Protein AF-A0A330GAQ0-F1 (afdb_monomer_lite)

Sequence (131 aa):
MNFAHDMGEKPKGFSIERIDNNKGYSPDNCRWANATEQGRNKRNNHKVVVSGESVTMSAAWQTNGMKESTFYNRLNAGMNAEDALAKPVRNRIPYVILNGEKMQLKEAALRTGISKYILRKKVRPDLSITI

Organism: Enterobacter cloacae (NCBI:txid550)

pLDDT: mean 88.45, std 11.0, range [45.97, 96.94]

Foldseek 3Di:
DDQDVLQPDADPQWDKDFCDPVDDDDSVGIHTDHPVRNVFNDPPADWAAEPNDTGGLVCLQVVLVHDPVQLVVCVVVVDGSHCSSPDDDDPDQDWAQEPNDIDGLVVVCVVPVDDSVCCVVQRHPPHHPDD

Structure (mmCIF, N/CA/C/O backbone):
data_AF-A0A330GAQ0-F1
#
_entry.id   AF-A0A330GAQ0-F1
#
loop_
_atom_site.group_PDB
_atom_site.id
_atom_site.type_symbol
_atom_site.label_atom_id
_atom_site.label_alt_id
_atom_site.label_comp_id
_atom_site.label_asym_id
_atom_site.label_entity_id
_atom_site.label_seq_id
_atom_site.pdbx_PDB_ins_code
_atom_site.Cartn_x
_atom_site.Cartn_y
_atom_site.Cartn_z
_atom_site.occupancy
_atom_site.B_iso_or_equiv
_atom_site.auth_seq_id
_atom_site.auth_comp_id
_atom_site.auth_asym_id
_atom_site.auth_atom_id
_atom_site.pdbx_PDB_model_num
ATOM 1 N N . MET A 1 1 ? 19.349 -4.010 -38.457 1.00 62.28 1 MET A N 1
ATOM 2 C CA . MET A 1 1 ? 18.682 -4.229 -37.157 1.00 62.28 1 MET A CA 1
ATOM 3 C C . MET A 1 1 ? 17.210 -3.943 -37.324 1.00 62.28 1 MET A C 1
ATOM 5 O O . MET A 1 1 ? 16.877 -2.923 -37.921 1.00 62.28 1 MET A O 1
ATOM 9 N N . ASN A 1 2 ? 16.353 -4.834 -36.839 1.00 84.12 2 ASN A N 1
ATOM 10 C CA . ASN A 1 2 ? 14.918 -4.601 -36.800 1.00 84.12 2 ASN A CA 1
ATOM 11 C C . ASN A 1 2 ? 14.488 -4.676 -35.337 1.00 84.12 2 ASN A C 1
ATOM 13 O O . ASN A 1 2 ? 14.273 -5.754 -34.800 1.00 84.12 2 ASN A O 1
ATOM 17 N N . PHE A 1 3 ? 14.350 -3.507 -34.717 1.00 85.19 3 PHE A N 1
ATOM 18 C CA . PHE A 1 3 ? 13.986 -3.367 -33.311 1.00 85.19 3 PHE A CA 1
ATOM 19 C C . PHE A 1 3 ? 12.731 -4.170 -32.929 1.00 85.19 3 PHE A C 1
ATOM 21 O O . PHE A 1 3 ? 12.674 -4.738 -31.846 1.00 85.19 3 PHE A O 1
ATOM 28 N N . ALA A 1 4 ? 11.737 -4.265 -33.819 1.00 81.56 4 ALA A N 1
ATOM 29 C CA . ALA A 1 4 ? 10.524 -5.039 -33.557 1.00 81.56 4 ALA A CA 1
ATOM 30 C C . ALA A 1 4 ? 10.778 -6.555 -33.554 1.00 81.56 4 ALA A C 1
ATOM 32 O O . ALA A 1 4 ? 10.166 -7.270 -32.769 1.00 81.56 4 ALA A O 1
ATOM 33 N N . HIS A 1 5 ? 11.689 -7.035 -34.404 1.00 87.06 5 HIS A N 1
ATOM 34 C CA . HIS A 1 5 ? 12.118 -8.433 -34.409 1.00 87.06 5 HIS A CA 1
ATOM 35 C C . HIS A 1 5 ? 12.918 -8.766 -33.141 1.00 87.06 5 HIS A C 1
ATOM 37 O O . HIS A 1 5 ? 12.661 -9.778 -32.497 1.00 87.06 5 HIS A O 1
ATOM 43 N N . ASP A 1 6 ? 13.832 -7.876 -32.746 1.00 90.44 6 ASP A N 1
ATOM 44 C CA . ASP A 1 6 ? 14.710 -8.069 -31.585 1.00 90.44 6 ASP A CA 1
ATOM 45 C C . ASP A 1 6 ? 13.940 -8.034 -30.247 1.00 90.44 6 ASP A C 1
ATOM 47 O O . ASP A 1 6 ? 14.339 -8.675 -29.279 1.00 90.44 6 ASP A O 1
ATOM 51 N N . MET A 1 7 ? 12.803 -7.330 -30.195 1.00 92.81 7 MET A N 1
ATOM 52 C CA . MET A 1 7 ? 11.910 -7.266 -29.027 1.00 92.81 7 MET A CA 1
ATOM 53 C C . MET A 1 7 ? 10.972 -8.478 -28.877 1.00 92.81 7 MET A C 1
ATOM 55 O O . MET A 1 7 ? 10.300 -8.604 -27.848 1.00 92.81 7 MET A O 1
ATOM 59 N N . GLY A 1 8 ? 10.884 -9.348 -29.887 1.00 91.62 8 GLY A N 1
ATOM 60 C CA . GLY A 1 8 ? 9.968 -10.490 -29.902 1.00 91.62 8 GLY A CA 1
ATOM 61 C C . GLY A 1 8 ? 8.479 -10.116 -29.947 1.00 91.62 8 GLY A C 1
ATOM 62 O O . GLY A 1 8 ? 8.091 -8.952 -30.090 1.00 91.62 8 GLY A O 1
ATOM 63 N N . GLU A 1 9 ? 7.615 -11.130 -29.834 1.00 93.50 9 GLU A N 1
ATOM 64 C CA . GLU A 1 9 ? 6.163 -10.945 -29.909 1.00 93.50 9 GLU A CA 1
ATOM 65 C C . GLU A 1 9 ? 5.627 -10.166 -28.701 1.00 93.50 9 GLU A C 1
ATOM 67 O O . GLU A 1 9 ? 5.920 -10.471 -27.545 1.00 93.50 9 GLU A O 1
ATOM 72 N N . LYS A 1 10 ? 4.791 -9.162 -28.977 1.00 94.19 10 LYS A N 1
ATOM 73 C CA . LYS A 1 10 ? 4.147 -8.337 -27.959 1.00 94.19 10 LYS A CA 1
ATOM 74 C C . LYS A 1 10 ? 3.019 -9.102 -27.257 1.00 94.19 10 LYS A C 1
ATOM 76 O O . LYS A 1 10 ? 1.992 -9.360 -27.891 1.00 94.19 10 LYS A O 1
ATOM 81 N N . PRO A 1 11 ? 3.084 -9.312 -25.930 1.00 95.00 11 PRO A N 1
ATOM 82 C CA . PRO A 1 11 ? 1.969 -9.897 -25.197 1.00 95.00 11 PRO A CA 1
ATOM 83 C C . PRO A 1 11 ? 0.707 -9.013 -25.226 1.00 95.00 11 PRO A C 1
ATOM 85 O O . PRO A 1 11 ? 0.754 -7.774 -25.316 1.00 95.00 11 PRO A O 1
ATOM 88 N N . LYS A 1 12 ? -0.470 -9.639 -25.111 1.00 95.94 12 LYS A N 1
ATOM 89 C CA . LYS A 1 12 ? -1.752 -8.919 -25.054 1.00 95.94 12 LYS A CA 1
ATOM 90 C C . LYS A 1 12 ? -1.811 -8.023 -23.813 1.00 95.94 12 LYS A C 1
ATOM 92 O O . LYS A 1 12 ? -1.579 -8.480 -22.702 1.00 95.94 12 LYS A O 1
ATOM 97 N N . GLY A 1 13 ? -2.165 -6.749 -24.001 1.00 94.44 13 GLY A N 1
ATOM 98 C CA . GLY A 1 13 ? -2.264 -5.765 -22.911 1.00 94.44 13 GLY A CA 1
ATOM 99 C C . GLY A 1 13 ? -0.930 -5.154 -22.463 1.00 94.44 13 GLY A C 1
ATOM 100 O O . GLY A 1 13 ? -0.916 -4.372 -21.517 1.00 94.44 13 GLY A O 1
ATOM 101 N N . PHE A 1 14 ? 0.174 -5.478 -23.141 1.00 96.50 14 PHE A N 1
ATOM 102 C CA . PHE A 1 14 ? 1.490 -4.908 -22.871 1.00 96.50 14 PHE A CA 1
ATOM 103 C C . PHE A 1 14 ? 1.825 -3.831 -23.908 1.00 96.50 14 PHE A C 1
ATOM 105 O O . PHE A 1 14 ? 1.369 -3.878 -25.062 1.00 96.50 14 PHE A O 1
ATOM 112 N N . SER A 1 15 ? 2.645 -2.871 -23.491 1.00 94.81 15 SER A N 1
ATOM 113 C CA . SER A 1 15 ? 3.322 -1.930 -24.381 1.00 94.81 15 SER A CA 1
ATOM 114 C C . SER A 1 15 ? 4.791 -1.813 -24.003 1.00 94.81 15 SER A C 1
ATOM 116 O O . SER A 1 15 ? 5.245 -2.400 -23.018 1.00 94.81 15 SER A O 1
ATOM 118 N N . ILE A 1 16 ? 5.551 -1.140 -24.858 1.00 94.56 16 ILE A N 1
ATOM 119 C CA . ILE A 1 16 ? 6.991 -1.033 -24.689 1.00 94.56 16 ILE A CA 1
ATOM 120 C C . ILE A 1 16 ? 7.327 -0.056 -23.562 1.00 94.56 16 ILE A C 1
ATOM 122 O O . ILE A 1 16 ? 6.716 1.005 -23.453 1.00 94.56 16 ILE A O 1
ATOM 126 N N . GLU A 1 17 ? 8.289 -0.425 -22.726 1.00 94.19 17 GLU A N 1
ATOM 127 C CA . GLU A 1 17 ? 8.736 0.342 -21.565 1.00 94.19 17 GLU A CA 1
ATOM 128 C C . GLU A 1 17 ? 10.258 0.283 -21.471 1.00 94.19 17 GLU A C 1
ATOM 130 O O . GLU A 1 17 ? 10.864 -0.736 -21.812 1.00 94.19 17 GLU A O 1
ATOM 135 N N . ARG A 1 18 ? 10.879 1.361 -20.986 1.00 92.94 18 ARG A N 1
ATOM 136 C CA . ARG A 1 18 ? 12.326 1.385 -20.765 1.00 92.94 18 ARG A CA 1
ATOM 137 C C . ARG A 1 18 ? 12.663 0.703 -19.448 1.00 92.94 18 ARG A C 1
ATOM 139 O O . ARG A 1 18 ? 12.023 0.955 -18.433 1.00 92.94 18 ARG A O 1
ATOM 146 N N . ILE A 1 19 ? 13.707 -0.112 -19.440 1.00 89.88 19 ILE A N 1
ATOM 147 C CA . ILE A 1 19 ? 14.249 -0.692 -18.210 1.00 89.88 19 ILE A CA 1
ATOM 148 C C . ILE A 1 19 ? 14.905 0.424 -17.391 1.00 89.88 19 ILE A C 1
ATOM 150 O O . ILE A 1 19 ? 14.527 0.653 -16.245 1.00 89.88 19 ILE A O 1
ATOM 154 N N . ASP A 1 20 ? 15.821 1.176 -18.007 1.00 85.94 20 ASP A N 1
ATOM 155 C CA . ASP A 1 20 ? 16.393 2.395 -17.446 1.00 85.94 20 ASP A CA 1
ATOM 156 C C . ASP A 1 20 ? 15.837 3.619 -18.176 1.00 85.94 20 ASP A C 1
ATOM 158 O O . ASP A 1 20 ? 16.090 3.860 -19.363 1.00 85.94 20 ASP A O 1
ATOM 162 N N . ASN A 1 21 ? 15.091 4.432 -17.434 1.00 82.69 21 ASN A N 1
ATOM 163 C CA . ASN A 1 21 ? 14.497 5.654 -17.949 1.00 82.69 21 ASN A CA 1
ATOM 164 C C . ASN A 1 21 ? 15.515 6.726 -18.356 1.00 82.69 21 ASN A C 1
ATOM 166 O O . ASN A 1 21 ? 15.114 7.688 -19.015 1.00 82.69 21 ASN A O 1
ATOM 170 N N . ASN A 1 22 ? 16.786 6.620 -17.951 1.00 85.12 22 ASN A N 1
ATOM 171 C CA . ASN A 1 22 ? 17.865 7.536 -18.343 1.00 85.12 22 ASN A CA 1
ATOM 172 C C . ASN A 1 22 ? 18.511 7.180 -19.688 1.00 85.12 22 ASN A C 1
ATOM 174 O O . ASN A 1 22 ? 19.314 7.960 -20.192 1.00 85.12 22 ASN A O 1
ATOM 178 N N . LYS A 1 23 ? 18.168 6.031 -20.275 1.00 89.25 23 LYS A N 1
ATOM 179 C CA . LYS A 1 23 ? 18.724 5.548 -21.544 1.00 89.25 23 LYS A CA 1
ATOM 180 C C . LYS A 1 23 ? 17.692 5.640 -22.680 1.00 89.25 23 LYS A C 1
ATOM 182 O O . LYS A 1 23 ? 16.498 5.835 -22.450 1.00 89.25 23 LYS A O 1
ATOM 187 N N . GLY A 1 24 ? 18.165 5.521 -23.924 1.00 92.50 24 GLY A N 1
ATOM 188 C CA . GLY A 1 24 ? 17.327 5.507 -25.133 1.00 92.50 24 GLY A CA 1
ATOM 189 C C . GLY A 1 24 ? 16.560 4.193 -25.339 1.00 92.50 24 GLY A C 1
ATOM 190 O O . GLY A 1 24 ? 16.638 3.280 -24.519 1.00 92.50 24 GLY A O 1
ATOM 191 N N . TYR A 1 25 ? 15.818 4.086 -26.445 1.00 93.62 25 TYR A N 1
ATOM 192 C CA . TYR A 1 25 ? 15.177 2.827 -26.843 1.00 93.62 25 TYR A CA 1
ATOM 193 C C . TYR A 1 25 ? 16.197 1.908 -27.532 1.00 93.62 25 TYR A C 1
ATOM 195 O O . TYR A 1 25 ? 16.767 2.273 -28.557 1.00 93.62 25 TYR A O 1
ATOM 203 N N . SER A 1 26 ? 16.410 0.719 -26.974 1.00 93.94 26 SER A N 1
ATOM 204 C CA . SER A 1 26 ? 17.205 -0.372 -27.554 1.00 93.94 26 SER A CA 1
ATOM 205 C C . SER A 1 26 ? 16.664 -1.717 -27.053 1.00 93.94 26 SER A C 1
ATOM 207 O O . SER A 1 26 ? 16.040 -1.721 -25.989 1.00 93.94 26 SER A O 1
ATOM 209 N N . PRO A 1 27 ? 16.887 -2.841 -27.762 1.00 93.31 27 PRO A N 1
ATOM 210 C CA . PRO A 1 27 ? 16.445 -4.160 -27.297 1.00 93.31 27 PRO A CA 1
ATOM 211 C C . PRO A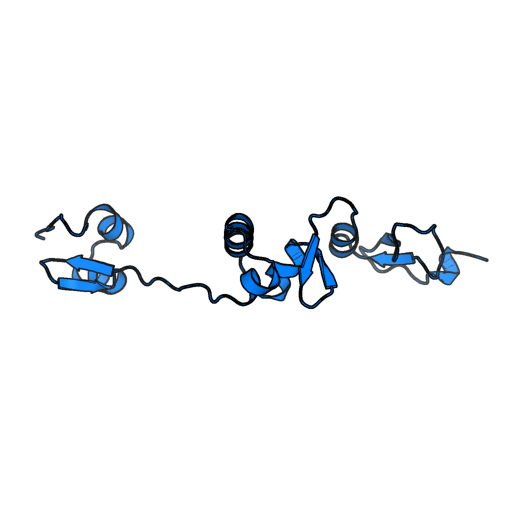 1 27 ? 16.937 -4.485 -25.876 1.00 93.31 27 PRO A C 1
ATOM 213 O O . PRO A 1 27 ? 16.170 -4.975 -25.058 1.00 93.31 27 PRO A O 1
ATOM 216 N N . ASP A 1 28 ? 18.162 -4.075 -25.533 1.00 93.88 28 ASP A N 1
ATOM 217 C CA . ASP A 1 28 ? 18.747 -4.292 -24.199 1.00 93.88 28 ASP A CA 1
ATOM 218 C C . ASP A 1 28 ? 18.194 -3.361 -23.104 1.00 93.88 28 ASP A C 1
ATOM 220 O O . ASP A 1 28 ? 18.371 -3.621 -21.915 1.00 93.88 28 ASP A O 1
ATOM 224 N N . ASN A 1 29 ? 17.562 -2.243 -23.479 1.00 94.88 29 ASN A N 1
ATOM 225 C CA . ASN A 1 29 ? 16.989 -1.272 -22.540 1.00 94.88 29 ASN A CA 1
ATOM 226 C C . ASN A 1 29 ? 15.458 -1.207 -22.610 1.00 94.88 29 ASN A C 1
ATOM 228 O O . ASN A 1 29 ? 14.848 -0.337 -21.991 1.00 94.88 29 ASN A O 1
ATOM 232 N N . CYS A 1 30 ? 14.811 -2.083 -23.370 1.00 95.12 30 CYS A N 1
ATOM 233 C CA . CYS A 1 30 ? 13.364 -2.102 -23.524 1.00 95.12 30 CYS A CA 1
ATOM 234 C C . CYS A 1 30 ? 12.809 -3.452 -23.101 1.00 95.12 30 CYS A C 1
ATOM 236 O O . CYS A 1 30 ? 13.430 -4.492 -23.272 1.00 95.12 30 CYS A O 1
ATOM 238 N N . ARG A 1 31 ? 11.597 -3.433 -22.557 1.00 94.75 31 ARG A N 1
ATOM 239 C CA . ARG A 1 31 ? 10.835 -4.642 -22.261 1.00 94.75 31 ARG A CA 1
ATOM 240 C C . ARG A 1 31 ? 9.366 -4.418 -22.558 1.00 94.75 31 ARG A C 1
ATOM 242 O O . ARG A 1 31 ? 8.878 -3.287 -22.525 1.00 94.75 31 ARG A O 1
ATOM 249 N N . TRP A 1 32 ? 8.643 -5.504 -22.791 1.00 95.62 32 TRP A N 1
ATOM 250 C CA . TRP A 1 32 ? 7.192 -5.467 -22.703 1.00 95.62 32 TRP A CA 1
ATOM 251 C C . TRP A 1 32 ? 6.797 -5.323 -21.235 1.00 95.62 32 TRP A C 1
ATOM 253 O O . TRP A 1 32 ? 7.237 -6.101 -20.389 1.00 95.62 32 TRP A O 1
ATOM 263 N N . ALA A 1 33 ? 5.963 -4.333 -20.932 1.00 94.81 33 ALA A N 1
ATOM 264 C CA . ALA A 1 33 ? 5.441 -4.105 -19.592 1.00 94.81 33 ALA A CA 1
ATOM 265 C C . ALA A 1 33 ? 3.932 -3.854 -19.635 1.00 94.81 33 ALA A C 1
ATOM 267 O O . ALA A 1 33 ? 3.410 -3.229 -20.565 1.00 94.81 33 ALA A O 1
ATOM 268 N N . ASN A 1 34 ? 3.218 -4.310 -18.613 1.00 95.19 34 ASN A N 1
ATOM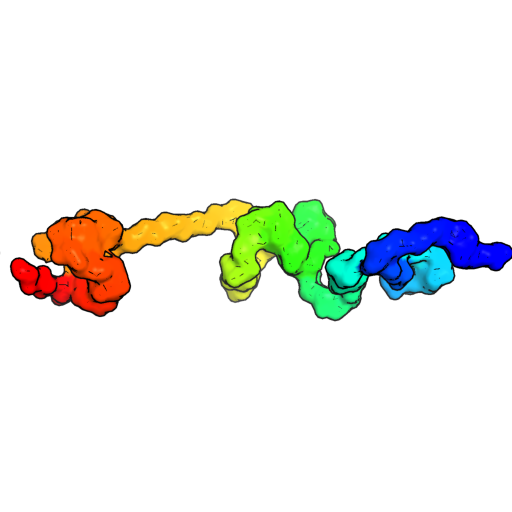 269 C CA . ASN A 1 34 ? 1.810 -3.975 -18.427 1.00 95.19 34 ASN A CA 1
ATOM 270 C C . ASN A 1 34 ? 1.642 -2.573 -17.807 1.00 95.19 34 ASN A C 1
ATOM 272 O O . ASN A 1 34 ? 2.598 -1.954 -17.334 1.00 95.19 34 ASN A O 1
ATOM 276 N N . ALA A 1 35 ? 0.406 -2.070 -17.775 1.00 91.69 35 ALA A N 1
ATOM 277 C CA . ALA A 1 35 ? 0.106 -0.726 -17.273 1.00 91.69 35 ALA A CA 1
ATOM 278 C C . ALA A 1 35 ? 0.577 -0.484 -15.822 1.00 91.69 35 ALA A C 1
ATOM 280 O O . ALA A 1 35 ? 0.997 0.624 -15.484 1.00 91.69 35 ALA A O 1
ATOM 281 N N . THR A 1 36 ? 0.541 -1.505 -14.960 1.00 89.12 36 THR A N 1
ATOM 282 C CA . THR A 1 36 ? 1.008 -1.406 -13.570 1.00 89.12 36 THR A CA 1
ATOM 283 C C . THR A 1 36 ? 2.525 -1.279 -13.498 1.00 89.12 36 THR A C 1
ATOM 285 O O . THR A 1 36 ? 3.040 -0.451 -12.750 1.00 89.12 36 THR A O 1
ATOM 288 N N . GLU A 1 37 ? 3.251 -2.073 -14.278 1.00 89.94 37 GLU A N 1
ATOM 289 C CA . GLU A 1 37 ? 4.712 -2.036 -14.337 1.00 89.94 37 GLU A CA 1
ATOM 290 C C . GLU A 1 37 ? 5.232 -0.712 -14.900 1.00 89.94 37 GLU A C 1
ATOM 292 O O . GLU A 1 37 ? 6.118 -0.101 -14.302 1.00 89.94 37 GLU A O 1
ATOM 297 N N . GLN A 1 38 ? 4.630 -0.227 -15.988 1.00 90.12 38 GLN A N 1
ATOM 298 C CA . GLN A 1 38 ? 4.927 1.096 -16.546 1.00 90.12 38 GLN A CA 1
ATOM 299 C C . GLN A 1 38 ? 4.618 2.195 -15.533 1.00 90.12 38 GLN A C 1
ATOM 301 O O . GLN A 1 38 ? 5.423 3.092 -15.287 1.00 90.12 38 GLN A O 1
ATOM 306 N N . GLY A 1 39 ? 3.462 2.081 -14.871 1.00 89.56 39 GLY A N 1
ATOM 307 C CA . GLY A 1 39 ? 3.065 2.949 -13.774 1.00 89.56 39 GLY A CA 1
ATOM 308 C C . GLY A 1 39 ? 4.128 3.023 -12.685 1.00 89.56 39 GLY A C 1
ATOM 309 O O . GLY A 1 39 ? 4.464 4.124 -12.265 1.00 89.56 39 GLY A O 1
ATOM 310 N N . ARG A 1 40 ? 4.709 1.886 -12.281 1.00 87.31 40 ARG A N 1
ATOM 311 C CA . ARG A 1 40 ? 5.783 1.815 -11.276 1.00 87.31 40 ARG A CA 1
ATOM 312 C C . ARG A 1 40 ? 7.107 2.409 -11.763 1.00 87.31 40 ARG A C 1
ATOM 314 O O . ARG A 1 40 ? 7.841 2.971 -10.949 1.00 87.31 40 ARG A O 1
ATOM 321 N N . ASN A 1 41 ? 7.393 2.350 -13.062 1.00 84.69 41 ASN A N 1
ATOM 322 C CA . ASN A 1 41 ? 8.630 2.891 -13.624 1.00 84.69 41 ASN A CA 1
ATOM 323 C C . ASN A 1 41 ? 8.643 4.426 -13.740 1.00 84.69 41 ASN A C 1
ATOM 325 O O . ASN A 1 41 ? 9.704 5.025 -13.914 1.00 84.69 41 ASN A O 1
ATOM 329 N N . LYS A 1 42 ? 7.491 5.099 -13.619 1.00 85.56 42 LYS A N 1
ATOM 330 C CA . LYS A 1 42 ? 7.413 6.561 -13.756 1.00 85.56 42 LYS A CA 1
ATOM 331 C C . LYS A 1 42 ? 8.337 7.288 -12.771 1.00 85.56 42 LYS A C 1
ATOM 333 O O . LYS A 1 42 ? 8.325 7.038 -11.566 1.00 85.56 42 LYS A O 1
ATOM 338 N N . ARG A 1 43 ? 9.095 8.260 -13.294 1.00 82.69 43 ARG A N 1
ATOM 339 C CA . ARG A 1 43 ? 10.039 9.091 -12.520 1.00 82.69 43 ARG A CA 1
ATOM 340 C C . ARG A 1 43 ? 9.367 9.929 -11.430 1.00 82.69 43 ARG A C 1
ATOM 342 O O . ARG A 1 43 ? 10.019 10.267 -10.454 1.00 82.69 43 ARG A O 1
ATOM 349 N N . ASN A 1 44 ? 8.091 10.268 -11.599 1.00 87.75 44 ASN A N 1
ATOM 350 C CA . ASN A 1 44 ? 7.332 11.086 -10.652 1.00 87.75 44 ASN A CA 1
ATOM 351 C C . ASN A 1 44 ? 6.690 10.278 -9.511 1.00 87.75 44 ASN A C 1
ATOM 353 O O . ASN A 1 44 ? 5.951 10.849 -8.711 1.00 87.75 44 ASN A O 1
ATOM 357 N N . ASN A 1 45 ? 6.941 8.969 -9.424 1.00 90.25 45 ASN A N 1
ATOM 358 C CA . ASN A 1 45 ? 6.493 8.187 -8.281 1.00 90.25 45 ASN A CA 1
ATOM 359 C C . ASN A 1 45 ? 7.254 8.577 -7.018 1.00 90.25 45 ASN A C 1
ATOM 361 O O . ASN A 1 45 ? 8.474 8.734 -7.030 1.00 90.25 45 ASN A O 1
ATOM 365 N N . HIS A 1 46 ? 6.536 8.612 -5.900 1.00 90.25 46 HIS A N 1
ATOM 366 C CA . HIS A 1 46 ? 7.167 8.676 -4.594 1.00 90.25 46 HIS A CA 1
ATOM 367 C C . HIS A 1 46 ? 7.835 7.329 -4.297 1.00 90.25 46 HIS A C 1
ATOM 369 O O . HIS A 1 46 ? 7.162 6.292 -4.209 1.00 90.25 46 HIS A O 1
ATOM 375 N N . LYS A 1 47 ? 9.165 7.338 -4.201 1.00 92.56 47 LYS A N 1
ATOM 376 C CA . LYS A 1 47 ? 9.970 6.152 -3.918 1.00 92.56 47 LYS A CA 1
ATOM 377 C C . LYS A 1 47 ? 10.436 6.152 -2.471 1.00 92.56 47 LYS A C 1
ATOM 379 O O . LYS A 1 47 ? 10.719 7.200 -1.902 1.00 92.56 47 LYS A O 1
ATOM 384 N N . VAL A 1 48 ? 10.535 4.958 -1.912 1.00 94.75 48 VAL A N 1
ATOM 385 C CA . VAL A 1 48 ? 11.068 4.695 -0.579 1.00 94.75 48 VAL A CA 1
ATOM 386 C C . VAL A 1 48 ? 12.142 3.618 -0.678 1.00 94.75 48 VAL A C 1
ATOM 388 O O . VAL A 1 48 ? 12.158 2.846 -1.637 1.00 94.75 48 VAL A O 1
ATOM 391 N N . VAL A 1 49 ? 13.045 3.577 0.298 1.00 94.75 49 VAL A N 1
ATOM 392 C CA . VAL A 1 49 ? 14.060 2.523 0.389 1.00 94.75 49 VAL A CA 1
ATOM 393 C C . VAL A 1 49 ? 13.538 1.422 1.301 1.00 94.75 49 VAL A C 1
ATOM 395 O O . VAL A 1 49 ? 13.172 1.698 2.442 1.00 94.75 49 VAL A O 1
ATOM 398 N N . VAL A 1 50 ? 13.483 0.192 0.796 1.00 94.19 50 VAL A N 1
ATOM 399 C CA . VAL A 1 50 ? 13.116 -1.006 1.562 1.00 94.19 50 VAL A CA 1
ATOM 400 C C . VAL A 1 50 ? 14.163 -2.068 1.265 1.00 94.19 50 VAL A C 1
ATOM 402 O O . VAL A 1 50 ? 14.411 -2.354 0.097 1.00 94.19 50 VAL A O 1
ATOM 405 N N . SER A 1 51 ? 14.808 -2.611 2.301 1.00 90.44 51 SER A N 1
ATOM 406 C CA . SER A 1 51 ? 15.859 -3.633 2.157 1.00 90.44 51 SER A CA 1
ATOM 407 C C . SER A 1 51 ? 16.986 -3.231 1.188 1.00 90.44 51 SER A C 1
ATOM 409 O O . SER A 1 51 ? 17.494 -4.049 0.429 1.00 90.44 51 SER A O 1
ATOM 411 N N . GLY A 1 52 ? 17.361 -1.946 1.183 1.00 91.62 52 GLY A N 1
ATOM 412 C CA . GLY A 1 52 ? 18.401 -1.397 0.302 1.00 91.62 52 GLY A CA 1
ATOM 413 C C . GLY A 1 52 ? 17.951 -1.070 -1.128 1.00 91.62 52 GLY A C 1
ATOM 414 O O . GLY A 1 52 ? 18.712 -0.456 -1.873 1.00 91.62 52 GLY A O 1
ATOM 415 N N . GLU A 1 53 ? 16.715 -1.395 -1.512 1.00 89.62 53 GLU A N 1
ATOM 416 C CA . GLU A 1 53 ? 16.194 -1.150 -2.858 1.00 89.62 53 GLU A CA 1
ATOM 417 C C . GLU A 1 53 ? 15.241 0.049 -2.912 1.00 89.62 53 GLU A C 1
ATOM 419 O O . GLU A 1 53 ? 14.402 0.258 -2.033 1.00 89.62 53 GLU A O 1
ATOM 424 N N . SER A 1 54 ? 15.339 0.840 -3.987 1.00 91.38 54 SER A N 1
ATOM 425 C CA . SER A 1 54 ? 14.429 1.960 -4.245 1.00 91.38 54 SER A CA 1
ATOM 426 C C . SER A 1 54 ? 13.155 1.472 -4.931 1.00 91.38 54 SER A C 1
ATOM 428 O O . SER A 1 54 ? 13.109 1.282 -6.150 1.00 91.38 54 SER A O 1
ATOM 430 N N . VAL A 1 55 ? 12.093 1.316 -4.148 1.00 92.38 55 VAL A N 1
ATOM 431 C CA . VAL A 1 55 ? 10.785 0.847 -4.614 1.00 92.38 55 VAL A CA 1
ATOM 432 C C . VAL A 1 55 ? 9.763 1.974 -4.582 1.00 92.38 55 VAL A C 1
ATOM 434 O O . VAL A 1 55 ? 9.869 2.931 -3.817 1.00 92.38 55 VAL A O 1
ATOM 437 N N . THR A 1 56 ? 8.727 1.884 -5.414 1.00 94.62 56 THR A N 1
ATOM 438 C CA . THR A 1 56 ? 7.580 2.793 -5.278 1.00 94.62 56 THR A CA 1
ATOM 439 C C . THR A 1 56 ? 6.907 2.573 -3.930 1.00 94.62 56 THR A C 1
ATOM 441 O O . THR A 1 56 ? 6.757 1.424 -3.512 1.00 94.62 56 THR A O 1
ATOM 444 N N . MET A 1 57 ? 6.413 3.640 -3.304 1.00 93.94 57 MET A N 1
ATOM 445 C CA . MET A 1 57 ? 5.702 3.549 -2.029 1.00 93.94 57 MET A CA 1
ATOM 446 C C . MET A 1 57 ? 4.555 2.528 -2.082 1.00 93.94 57 MET A C 1
ATOM 448 O O . MET A 1 57 ? 4.408 1.732 -1.160 1.00 93.94 57 MET A O 1
ATOM 452 N N . SER A 1 58 ? 3.819 2.471 -3.201 1.00 93.44 58 SER A N 1
ATOM 453 C CA . SER A 1 58 ? 2.720 1.517 -3.394 1.00 93.44 58 SER A CA 1
ATOM 454 C C . SER A 1 58 ? 3.153 0.065 -3.401 1.00 93.44 58 SER A C 1
ATOM 456 O O . SER A 1 58 ? 2.545 -0.760 -2.719 1.00 93.44 58 SER A O 1
ATOM 458 N N . ALA A 1 59 ? 4.234 -0.242 -4.114 1.00 93.31 59 ALA A N 1
ATOM 459 C CA . ALA A 1 59 ? 4.842 -1.562 -4.058 1.00 93.31 59 ALA A CA 1
ATOM 460 C C . ALA A 1 59 ? 5.270 -1.920 -2.627 1.00 93.31 59 ALA A C 1
ATOM 462 O O . ALA A 1 59 ? 5.032 -3.047 -2.205 1.00 93.31 59 ALA A O 1
ATOM 463 N N . ALA A 1 60 ? 5.817 -0.968 -1.861 1.00 95.56 60 ALA A N 1
ATOM 464 C CA . ALA A 1 60 ? 6.255 -1.220 -0.490 1.00 95.56 60 ALA A CA 1
ATOM 465 C C . ALA A 1 60 ? 5.111 -1.750 0.394 1.00 95.56 60 ALA A C 1
ATOM 467 O O . ALA A 1 60 ? 5.237 -2.836 0.960 1.00 95.56 60 ALA A O 1
ATOM 468 N N . TRP A 1 61 ? 3.967 -1.056 0.475 1.00 95.31 61 TRP A N 1
ATOM 469 C CA . TRP A 1 61 ? 2.865 -1.527 1.327 1.00 95.31 61 TRP A CA 1
ATOM 470 C C . TRP A 1 61 ? 2.158 -2.765 0.758 1.00 95.31 61 TRP A C 1
ATOM 472 O O . TRP A 1 61 ? 1.781 -3.646 1.528 1.00 95.31 61 TRP A O 1
ATOM 482 N N . GLN A 1 62 ? 2.004 -2.867 -0.569 1.00 94.06 62 GLN A N 1
ATOM 483 C CA . GLN A 1 62 ? 1.342 -4.009 -1.215 1.00 94.06 62 GLN A CA 1
ATOM 484 C C . GLN A 1 62 ? 2.099 -5.313 -0.962 1.00 94.06 62 GLN A C 1
ATOM 486 O O . GLN A 1 62 ? 1.499 -6.289 -0.516 1.00 94.06 62 GLN A O 1
ATOM 491 N N . THR A 1 63 ? 3.412 -5.3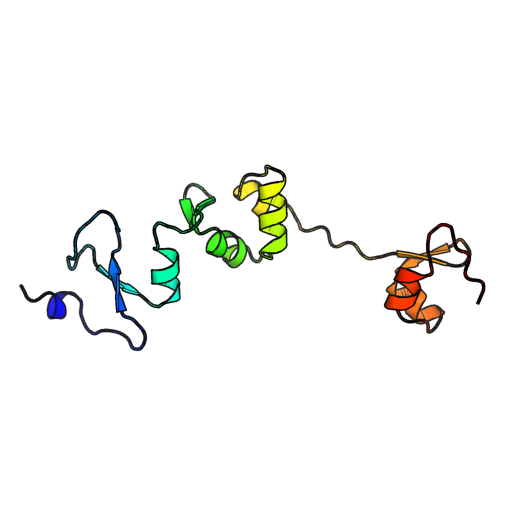17 -1.196 1.00 92.44 63 THR A N 1
ATOM 492 C CA . THR A 1 63 ? 4.249 -6.514 -1.045 1.00 92.44 63 THR A CA 1
ATOM 493 C C . THR A 1 63 ? 4.358 -6.962 0.413 1.00 92.44 63 THR A C 1
ATOM 495 O O . THR A 1 63 ? 4.456 -8.153 0.682 1.00 92.44 63 THR A O 1
ATOM 498 N N . ASN A 1 64 ? 4.263 -6.031 1.366 1.00 92.88 64 ASN A N 1
ATOM 499 C CA . ASN A 1 64 ? 4.320 -6.333 2.801 1.00 92.88 64 ASN A CA 1
ATOM 500 C C . ASN A 1 64 ? 2.939 -6.587 3.434 1.00 92.88 64 ASN A C 1
ATOM 502 O O . ASN A 1 64 ? 2.826 -6.669 4.656 1.00 92.88 64 ASN A O 1
ATOM 506 N N . GLY A 1 65 ? 1.866 -6.660 2.637 1.00 92.50 65 GLY A N 1
ATOM 507 C CA . GLY A 1 65 ? 0.512 -6.895 3.152 1.00 92.50 65 GLY A CA 1
ATOM 508 C C . GLY A 1 65 ? -0.000 -5.788 4.084 1.00 92.50 65 GLY A C 1
ATOM 509 O O . GLY A 1 65 ? -0.873 -6.023 4.923 1.00 92.50 65 GLY A O 1
ATOM 510 N N . MET A 1 66 ? 0.536 -4.573 3.961 1.00 94.00 66 MET A N 1
ATOM 511 C CA . MET A 1 66 ? 0.175 -3.431 4.791 1.00 94.00 66 MET A CA 1
ATOM 512 C C . MET A 1 66 ? -0.864 -2.553 4.098 1.00 94.00 66 MET A C 1
ATOM 514 O O . MET A 1 66 ? -0.815 -2.308 2.894 1.00 94.00 66 MET A O 1
ATOM 518 N N . LYS A 1 67 ? -1.806 -2.015 4.879 1.00 94.94 67 LYS A N 1
ATOM 519 C CA . LYS A 1 67 ? -2.726 -0.994 4.371 1.00 94.94 67 LYS A CA 1
ATOM 520 C C . LYS A 1 67 ? -1.970 0.297 4.081 1.00 94.94 67 LYS A C 1
ATOM 522 O O . LYS A 1 67 ? -1.255 0.791 4.952 1.00 94.94 67 LYS A O 1
ATOM 527 N N . GLU A 1 68 ? -2.255 0.887 2.926 1.00 95.88 68 GLU A N 1
ATOM 528 C CA . GLU A 1 68 ? -1.748 2.193 2.493 1.00 95.88 68 GLU A CA 1
ATOM 529 C C . GLU A 1 68 ? -1.813 3.238 3.616 1.00 95.88 68 GLU A C 1
ATOM 531 O O . GLU A 1 68 ? -0.792 3.784 4.022 1.00 95.88 68 GLU A O 1
ATOM 536 N N . SER A 1 69 ? -2.996 3.442 4.206 1.00 95.81 69 SER A N 1
ATOM 537 C CA . SER A 1 69 ? -3.194 4.438 5.267 1.00 95.81 69 SER A CA 1
ATOM 538 C C . SER A 1 69 ? -2.333 4.189 6.505 1.00 95.81 69 SER A C 1
ATOM 540 O O . SER A 1 69 ? -1.904 5.130 7.167 1.00 95.81 69 SER A O 1
ATOM 542 N N . THR A 1 70 ? -2.060 2.924 6.831 1.00 96.12 70 THR A N 1
ATOM 543 C CA . THR A 1 70 ? -1.204 2.583 7.971 1.00 96.12 70 THR A CA 1
ATOM 544 C C . THR A 1 70 ? 0.243 2.929 7.672 1.00 96.12 70 THR A C 1
ATOM 546 O O . THR A 1 70 ? 0.905 3.517 8.522 1.00 96.12 70 THR A O 1
ATOM 549 N N . PHE A 1 71 ? 0.709 2.618 6.466 1.00 96.94 71 PHE A N 1
ATOM 550 C CA . PHE A 1 71 ? 2.062 2.931 6.038 1.00 96.94 71 PHE A CA 1
ATOM 551 C C . PHE A 1 71 ? 2.294 4.447 5.952 1.00 96.94 71 PHE A C 1
ATOM 553 O O . PHE A 1 71 ? 3.212 4.955 6.587 1.00 96.94 71 PHE A O 1
ATOM 560 N N . TYR A 1 72 ? 1.393 5.192 5.303 1.00 95.69 72 TYR A N 1
ATOM 561 C CA . TYR A 1 72 ? 1.471 6.657 5.217 1.00 95.69 72 TYR A CA 1
ATOM 562 C C . TYR A 1 72 ? 1.487 7.338 6.584 1.00 95.69 72 TYR A C 1
ATOM 564 O O . TYR A 1 72 ? 2.324 8.200 6.833 1.00 95.69 72 TYR A O 1
ATOM 572 N N . ASN A 1 73 ? 0.601 6.933 7.500 1.00 95.88 73 ASN A N 1
ATOM 573 C CA . ASN A 1 73 ? 0.583 7.500 8.849 1.00 95.88 73 ASN A CA 1
ATOM 574 C C . ASN A 1 73 ? 1.901 7.258 9.591 1.00 95.88 73 ASN A C 1
ATOM 576 O O . ASN A 1 73 ? 2.294 8.073 10.421 1.00 95.88 73 ASN A O 1
ATOM 580 N N . ARG A 1 74 ? 2.588 6.146 9.303 1.00 96.75 74 ARG A N 1
ATOM 581 C CA . ARG A 1 74 ? 3.890 5.850 9.898 1.00 96.75 74 ARG A CA 1
ATOM 582 C C . ARG A 1 74 ? 4.990 6.735 9.313 1.00 96.75 74 ARG A C 1
ATOM 584 O O . ARG A 1 74 ? 5.749 7.312 10.085 1.00 96.75 74 ARG A O 1
ATOM 591 N N . LEU A 1 75 ? 5.020 6.908 7.993 1.00 96.12 75 LEU A N 1
ATOM 592 C CA . LEU A 1 75 ? 5.971 7.813 7.336 1.00 96.12 75 LEU A CA 1
ATOM 593 C C . LEU A 1 75 ? 5.773 9.270 7.780 1.00 96.12 75 LEU A C 1
ATOM 595 O O . LEU A 1 75 ? 6.736 9.944 8.129 1.00 96.12 75 LEU A O 1
ATOM 599 N N . ASN A 1 76 ? 4.523 9.733 7.872 1.00 95.88 76 ASN A N 1
ATOM 600 C CA . ASN A 1 76 ? 4.193 11.079 8.359 1.00 95.88 76 ASN A CA 1
ATOM 601 C C . AS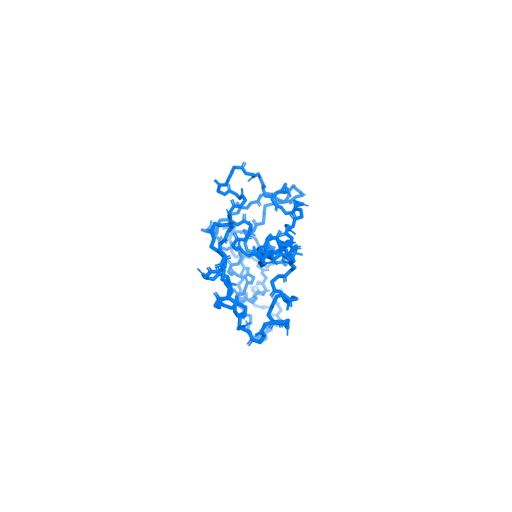N A 1 76 ? 4.573 11.293 9.832 1.00 95.88 76 ASN A C 1
ATOM 603 O O . ASN A 1 76 ? 4.788 12.424 10.254 1.00 95.88 76 ASN A O 1
ATOM 607 N N . ALA A 1 77 ? 4.667 10.215 10.614 1.00 96.00 77 ALA A N 1
ATOM 608 C CA . ALA A 1 77 ? 5.187 10.242 11.977 1.00 96.00 77 ALA A CA 1
ATOM 609 C C . ALA A 1 77 ? 6.729 10.189 12.038 1.00 96.00 77 ALA A C 1
ATOM 611 O O . ALA A 1 77 ? 7.286 10.050 13.124 1.00 96.00 77 ALA A O 1
ATOM 612 N N . GLY A 1 78 ? 7.414 10.268 10.892 1.00 96.38 78 GLY A N 1
ATOM 613 C CA . GLY A 1 78 ? 8.872 10.301 10.790 1.00 96.38 78 GLY A CA 1
ATOM 614 C C . GLY A 1 78 ? 9.555 8.931 10.760 1.00 96.38 78 GLY A C 1
ATOM 615 O O . GLY A 1 78 ? 10.779 8.879 10.835 1.00 96.38 78 GLY A O 1
ATOM 616 N N . MET A 1 79 ? 8.815 7.819 10.654 1.00 96.75 79 MET A N 1
ATOM 617 C CA . MET A 1 79 ? 9.449 6.508 10.456 1.00 96.75 79 MET A CA 1
ATOM 618 C C . MET A 1 79 ? 10.015 6.395 9.041 1.00 96.75 79 MET A C 1
ATOM 620 O O . MET A 1 79 ? 9.388 6.833 8.075 1.00 96.75 79 MET A O 1
ATOM 624 N N . ASN A 1 80 ? 11.167 5.738 8.908 1.00 96.06 80 ASN A N 1
ATOM 625 C CA . ASN A 1 80 ? 11.606 5.250 7.606 1.00 96.06 80 ASN A CA 1
ATOM 626 C C . ASN A 1 80 ? 10.695 4.093 7.144 1.00 96.06 80 ASN A C 1
ATOM 628 O O . ASN A 1 80 ? 9.928 3.523 7.923 1.00 96.06 80 ASN A O 1
ATOM 632 N N . ALA A 1 81 ? 10.763 3.761 5.856 1.00 96.38 81 ALA A N 1
ATOM 633 C CA . ALA A 1 81 ? 9.888 2.759 5.259 1.00 96.38 81 ALA A CA 1
ATOM 634 C C . ALA A 1 81 ? 10.085 1.353 5.837 1.00 96.38 81 ALA A C 1
ATOM 636 O O . ALA A 1 81 ? 9.104 0.639 6.014 1.00 96.38 81 ALA A O 1
ATOM 637 N N . GLU A 1 82 ? 11.310 0.967 6.168 1.00 95.62 82 GLU A N 1
ATOM 638 C CA . GLU A 1 82 ? 11.611 -0.358 6.707 1.00 95.62 82 GLU A CA 1
ATOM 639 C C . GLU A 1 82 ? 10.993 -0.553 8.099 1.00 95.62 82 GLU A C 1
ATOM 641 O O . GLU A 1 82 ? 10.187 -1.466 8.297 1.00 95.62 82 GLU A O 1
ATOM 646 N N . ASP A 1 83 ? 11.227 0.382 9.020 1.00 96.25 83 ASP A N 1
ATOM 647 C CA . ASP A 1 83 ? 10.612 0.379 10.353 1.00 96.25 83 ASP A CA 1
ATOM 648 C C . ASP A 1 83 ? 9.087 0.485 10.274 1.00 96.25 83 ASP A C 1
ATOM 650 O O . ASP A 1 83 ? 8.343 -0.175 11.014 1.00 96.25 83 ASP A O 1
ATOM 654 N N . ALA A 1 84 ? 8.596 1.315 9.349 1.00 96.81 84 ALA A N 1
ATOM 655 C CA . ALA A 1 84 ? 7.175 1.467 9.107 1.00 96.81 84 ALA A CA 1
ATOM 656 C C . ALA A 1 84 ? 6.535 0.168 8.605 1.00 96.81 84 ALA A C 1
ATOM 658 O O . ALA A 1 84 ? 5.367 -0.051 8.917 1.00 96.81 84 ALA A O 1
ATOM 659 N N . LEU A 1 85 ? 7.247 -0.696 7.878 1.00 96.12 85 LEU A N 1
ATOM 660 C CA . LEU A 1 85 ? 6.745 -2.004 7.443 1.00 96.12 85 LEU A CA 1
ATOM 661 C C . LEU A 1 85 ? 6.854 -3.053 8.555 1.00 96.12 85 LEU A C 1
ATOM 663 O O . LEU A 1 85 ? 5.907 -3.809 8.774 1.00 96.12 85 LEU A O 1
ATOM 667 N N . ALA A 1 86 ? 7.955 -3.048 9.307 1.00 95.12 86 ALA A N 1
ATOM 668 C CA . ALA A 1 86 ? 8.229 -4.028 10.357 1.00 95.12 86 ALA A CA 1
ATOM 669 C C . ALA A 1 86 ? 7.316 -3.877 11.585 1.00 95.12 86 ALA A C 1
ATOM 671 O O .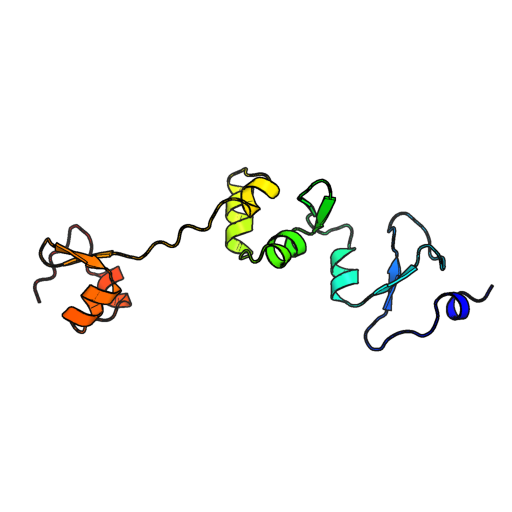 ALA A 1 86 ? 6.984 -4.855 12.261 1.00 95.12 86 ALA A O 1
ATOM 672 N N . LYS A 1 87 ? 6.876 -2.653 11.900 1.00 94.62 87 LYS A N 1
ATOM 673 C CA . LYS A 1 87 ? 6.066 -2.400 13.098 1.00 94.62 87 LYS A CA 1
ATOM 674 C C . LYS A 1 87 ? 4.708 -3.125 13.017 1.00 94.62 87 LYS A C 1
ATOM 676 O O . LYS A 1 87 ? 3.920 -2.849 12.107 1.00 94.62 87 LYS A O 1
ATOM 681 N N . PRO A 1 88 ? 4.322 -3.967 13.991 1.00 91.62 88 PRO A N 1
ATOM 682 C CA . PRO A 1 88 ? 3.029 -4.646 13.952 1.00 91.62 88 PRO A CA 1
ATOM 683 C C . PRO A 1 88 ? 1.863 -3.653 14.048 1.00 91.62 88 PRO A C 1
ATOM 685 O O . PRO A 1 88 ? 1.916 -2.641 14.757 1.00 91.62 88 PRO A O 1
ATOM 688 N N . VAL A 1 89 ? 0.783 -3.919 13.311 1.00 89.62 89 VAL A N 1
ATOM 689 C CA . VAL A 1 89 ? -0.459 -3.143 13.429 1.00 89.62 89 VAL A CA 1
ATOM 690 C C . VAL A 1 89 ? -1.170 -3.567 14.709 1.00 89.62 89 VAL A C 1
ATOM 692 O O . VAL A 1 89 ? -1.573 -4.719 14.859 1.00 89.62 89 VAL A O 1
ATOM 695 N N . ARG A 1 90 ? -1.344 -2.633 15.649 1.00 85.50 90 ARG A N 1
ATOM 696 C CA . ARG A 1 90 ? -2.046 -2.918 16.904 1.00 85.50 90 ARG A CA 1
ATOM 697 C C . ARG A 1 90 ? -3.527 -3.170 16.619 1.00 85.50 90 ARG A C 1
ATOM 699 O O . ARG A 1 90 ? -4.263 -2.240 16.291 1.00 85.50 90 ARG A O 1
ATOM 706 N N . ASN A 1 91 ? -3.981 -4.406 16.801 1.00 82.00 91 ASN A N 1
ATOM 707 C CA . ASN A 1 91 ? -5.402 -4.729 16.730 1.00 82.00 91 ASN A CA 1
ATOM 708 C C . ASN A 1 91 ? -6.094 -4.307 18.037 1.00 82.00 91 ASN A C 1
ATOM 710 O O . ASN A 1 91 ? -6.081 -5.035 19.030 1.00 82.00 91 ASN A O 1
ATOM 714 N N . ARG A 1 92 ? -6.650 -3.090 18.079 1.00 82.62 92 ARG A N 1
ATOM 715 C CA . ARG A 1 92 ? -7.387 -2.618 19.258 1.00 82.62 92 ARG A CA 1
ATOM 716 C C . ARG A 1 92 ? -8.782 -3.236 19.265 1.00 82.62 92 ARG A C 1
ATOM 718 O O . ARG A 1 92 ? -9.658 -2.785 18.533 1.00 82.62 92 ARG A O 1
ATOM 725 N N . ILE A 1 93 ? -9.007 -4.198 20.155 1.00 84.81 93 ILE A N 1
ATOM 726 C CA . ILE A 1 93 ? -10.357 -4.666 20.474 1.00 84.81 93 ILE A CA 1
ATOM 727 C C . ILE A 1 93 ? -11.037 -3.575 21.317 1.00 84.81 93 ILE A C 1
ATOM 729 O O . ILE A 1 93 ? -10.544 -3.247 22.400 1.00 84.81 93 ILE A O 1
ATOM 733 N N . PRO A 1 94 ? -12.120 -2.946 20.830 1.00 87.50 94 PRO A N 1
ATOM 734 C CA . PRO A 1 94 ? -12.803 -1.913 21.591 1.00 87.50 94 PRO A CA 1
ATOM 735 C C . PRO A 1 94 ? -13.479 -2.523 22.822 1.00 87.50 94 PRO A C 1
ATOM 737 O O . PRO A 1 94 ? -14.092 -3.588 22.741 1.00 87.50 94 PRO A O 1
ATOM 740 N N . TYR A 1 95 ? -13.395 -1.815 23.943 1.00 87.94 95 TYR A N 1
ATOM 741 C CA . TYR A 1 95 ? -14.099 -2.131 25.182 1.00 87.94 95 TYR A CA 1
ATOM 742 C C . TYR A 1 95 ? -15.004 -0.962 25.573 1.00 87.94 95 TYR A C 1
ATOM 744 O O . TYR A 1 95 ? -14.804 0.164 25.109 1.00 87.94 95 TYR A O 1
ATOM 752 N N . VAL A 1 96 ? -15.974 -1.244 26.433 1.00 87.12 96 VAL A N 1
ATOM 753 C CA . VAL A 1 96 ? -16.834 -0.255 27.092 1.00 87.12 96 VAL A CA 1
ATOM 754 C C . VAL A 1 96 ? -16.900 -0.566 28.586 1.00 87.12 96 VAL A C 1
ATOM 756 O O . VAL A 1 96 ? -16.550 -1.673 28.997 1.00 87.12 96 VAL A O 1
ATOM 759 N N . ILE A 1 97 ? -17.305 0.415 29.389 1.00 86.06 97 ILE A N 1
ATOM 760 C CA . ILE A 1 97 ? -17.619 0.214 30.806 1.00 86.06 97 ILE A CA 1
ATOM 761 C C . ILE A 1 97 ? -19.139 0.234 30.922 1.00 86.06 97 ILE A C 1
ATOM 763 O O . ILE A 1 97 ? -19.749 1.270 30.688 1.00 86.06 97 ILE A O 1
ATOM 767 N N . LEU A 1 98 ? -19.747 -0.907 31.230 1.00 81.44 98 LEU A N 1
ATOM 768 C CA . LEU A 1 98 ? -21.190 -1.048 31.397 1.00 81.44 98 LEU A CA 1
ATOM 769 C C . LEU A 1 98 ? -21.459 -1.381 32.862 1.00 81.44 98 LEU A C 1
ATOM 771 O O . LEU A 1 98 ? -20.930 -2.365 33.366 1.00 81.44 98 LEU A O 1
ATOM 775 N N . ASN A 1 99 ? -22.252 -0.557 33.549 1.00 81.06 99 ASN A N 1
ATOM 776 C CA . ASN A 1 99 ? -22.572 -0.738 34.972 1.00 81.06 99 ASN A CA 1
ATOM 777 C C . ASN A 1 99 ? -21.324 -0.877 35.872 1.00 81.06 99 ASN A C 1
ATOM 779 O O . ASN A 1 99 ? -21.300 -1.684 36.794 1.00 81.06 99 ASN A O 1
ATOM 783 N N . GLY A 1 100 ? -20.261 -0.119 35.576 1.00 83.81 100 GLY A N 1
ATOM 784 C CA . GLY A 1 100 ? -18.986 -0.179 36.307 1.00 83.81 100 GLY A CA 1
ATOM 785 C C . GLY A 1 100 ? -18.060 -1.335 35.902 1.00 83.81 100 GLY A C 1
ATOM 786 O O . GLY A 1 100 ? -16.907 -1.366 36.324 1.00 83.81 100 GLY A O 1
ATOM 787 N N . GLU A 1 101 ? -18.510 -2.244 35.035 1.00 86.38 101 GLU A N 1
ATOM 788 C CA . GLU A 1 101 ? -17.738 -3.397 34.577 1.00 86.38 101 GLU A CA 1
ATOM 789 C C . GLU A 1 101 ? -17.128 -3.148 33.190 1.00 86.38 101 GLU A C 1
ATOM 791 O O . GLU A 1 101 ? -17.813 -2.770 32.235 1.00 86.38 101 GLU A O 1
ATOM 796 N N . LYS A 1 102 ? -15.818 -3.380 33.051 1.00 89.00 102 LYS A N 1
ATOM 797 C CA . LYS A 1 102 ? -15.121 -3.295 31.762 1.00 89.00 102 LYS A CA 1
ATOM 798 C C . LYS A 1 102 ? -15.305 -4.593 30.978 1.00 89.00 102 LYS A C 1
ATOM 800 O O . LYS A 1 102 ? -14.792 -5.626 31.385 1.00 89.00 102 LYS A O 1
ATOM 805 N N . MET A 1 103 ? -15.909 -4.507 29.796 1.00 90.75 103 MET A N 1
ATOM 806 C CA . MET A 1 103 ? -16.129 -5.662 28.914 1.00 90.75 103 MET A CA 1
ATOM 807 C C . MET A 1 103 ? -15.884 -5.321 27.442 1.00 90.75 103 MET A C 1
ATOM 809 O O . MET A 1 103 ? -15.833 -4.148 27.051 1.00 90.75 103 MET A O 1
ATOM 813 N N . GLN A 1 104 ? -15.708 -6.338 26.593 1.00 92.81 104 GLN A N 1
ATOM 814 C CA . GLN A 1 104 ? -15.500 -6.098 25.162 1.00 92.81 104 GLN A CA 1
ATOM 815 C C . GLN A 1 104 ? -16.769 -5.517 24.524 1.00 92.81 104 GLN A C 1
ATOM 817 O O . GLN A 1 104 ? -17.880 -5.922 24.838 1.00 92.81 104 GLN A O 1
ATOM 822 N N . LEU A 1 105 ? -16.633 -4.611 23.550 1.00 91.19 105 LEU A N 1
ATOM 823 C CA . LEU A 1 105 ? -17.787 -3.995 22.875 1.00 91.19 105 LEU A CA 1
ATOM 824 C C . LEU A 1 105 ? -18.713 -5.040 22.227 1.00 91.19 105 LEU A C 1
ATOM 826 O O . LEU A 1 105 ? -19.923 -4.840 22.158 1.00 91.19 105 LEU A O 1
ATOM 830 N N . LYS A 1 106 ? -18.141 -6.148 21.733 1.00 93.19 106 LYS A N 1
ATOM 831 C CA . LYS A 1 106 ? -18.907 -7.271 21.168 1.00 93.19 106 LYS A CA 1
ATOM 832 C C . LYS A 1 106 ? -19.748 -7.966 22.241 1.00 93.19 106 LYS A C 1
ATOM 834 O O . LYS A 1 106 ? -20.901 -8.285 21.984 1.00 93.19 106 LYS A O 1
ATOM 839 N N . GLU A 1 107 ? -19.167 -8.174 23.413 1.00 93.88 107 GLU A N 1
ATOM 840 C CA . GLU A 1 107 ? -19.820 -8.787 24.567 1.00 93.88 107 GLU A CA 1
ATOM 841 C C . GLU A 1 107 ? -20.919 -7.878 25.127 1.00 93.88 107 GLU A C 1
ATOM 843 O O . GLU A 1 107 ? -22.052 -8.320 25.280 1.00 93.88 107 GLU A O 1
ATOM 848 N N . ALA A 1 108 ? -20.639 -6.583 25.296 1.00 91.88 108 ALA A N 1
ATOM 849 C CA . ALA A 1 108 ? -21.639 -5.597 25.698 1.00 91.88 108 ALA A CA 1
ATOM 850 C C . ALA A 1 108 ? -22.838 -5.557 24.734 1.00 91.88 108 ALA A C 1
ATOM 852 O O . ALA A 1 108 ? -23.983 -5.484 25.173 1.00 91.88 108 ALA A O 1
ATOM 853 N N . ALA A 1 109 ? -22.594 -5.639 23.420 1.00 93.06 109 ALA A N 1
ATOM 854 C CA . ALA A 1 109 ? -23.663 -5.675 22.421 1.00 93.06 109 ALA A CA 1
ATOM 855 C C . ALA A 1 109 ? -24.535 -6.927 22.553 1.00 93.06 109 ALA A C 1
ATOM 857 O O . ALA A 1 109 ? -25.757 -6.835 22.478 1.00 93.06 109 ALA A O 1
ATOM 858 N N . LEU A 1 110 ? -23.910 -8.082 22.786 1.00 94.31 110 LEU A N 1
ATOM 859 C CA . LEU A 1 110 ? -24.619 -9.341 22.990 1.00 94.31 110 LEU A CA 1
ATOM 860 C C . LEU A 1 110 ? -25.460 -9.316 24.274 1.00 94.31 110 LEU A C 1
ATOM 862 O O . LEU A 1 110 ? -26.614 -9.721 24.249 1.00 94.31 110 LEU A O 1
ATOM 866 N N . ARG A 1 111 ? -24.897 -8.802 25.373 1.00 90.88 111 ARG A N 1
ATOM 867 C CA . ARG A 1 111 ? -25.544 -8.756 26.693 1.00 90.88 111 ARG A CA 1
ATOM 868 C C . ARG A 1 111 ? -26.738 -7.803 26.744 1.00 90.88 111 ARG A C 1
ATOM 870 O O . ARG A 1 111 ? -27.696 -8.070 27.455 1.00 90.88 111 ARG A O 1
ATOM 877 N N . THR A 1 112 ? -26.666 -6.686 26.024 1.00 89.69 112 THR A N 1
ATOM 878 C CA . THR A 1 112 ? -27.677 -5.613 26.091 1.00 89.69 112 THR A CA 1
ATOM 879 C C . THR A 1 112 ? -28.677 -5.633 24.938 1.00 89.69 112 THR A C 1
ATOM 881 O O . THR A 1 112 ? -29.681 -4.931 24.993 1.00 89.69 112 THR A O 1
ATOM 884 N N . GLY A 1 113 ? -28.379 -6.348 23.848 1.00 92.12 113 GLY A N 1
ATOM 885 C CA . GLY A 1 113 ? -29.113 -6.224 22.585 1.00 92.12 113 GLY A CA 1
ATOM 886 C C . GLY A 1 113 ? -28.887 -4.887 21.858 1.00 92.12 113 GLY A C 1
ATOM 887 O O . GLY A 1 113 ? -29.428 -4.671 20.774 1.00 92.12 113 GLY A O 1
ATOM 888 N N . ILE A 1 114 ? -28.071 -3.980 22.409 1.00 89.56 114 ILE A N 1
ATOM 889 C CA . ILE A 1 114 ? -27.777 -2.675 21.813 1.00 89.56 114 ILE A CA 1
ATOM 890 C C . ILE A 1 114 ? -26.672 -2.829 20.767 1.00 89.56 114 ILE A C 1
ATOM 892 O O . ILE A 1 114 ? -25.651 -3.486 20.977 1.00 89.56 114 ILE A O 1
ATOM 896 N N . SER A 1 115 ? -26.827 -2.164 19.620 1.00 92.12 115 SER A N 1
ATOM 897 C CA . SER A 1 115 ? -25.819 -2.237 18.563 1.00 92.12 115 SER A CA 1
ATOM 898 C C . SER A 1 115 ? -24.457 -1.687 19.014 1.00 92.12 115 SER A C 1
ATOM 900 O O . SER A 1 115 ? -24.357 -0.675 19.715 1.00 92.12 115 SER A O 1
ATOM 902 N N . LYS A 1 116 ? -23.370 -2.301 18.521 1.00 91.25 116 LYS A N 1
ATOM 903 C CA . LYS A 1 116 ? -21.983 -1.847 18.760 1.00 91.25 116 LYS A CA 1
ATOM 904 C C . LYS A 1 116 ? -21.780 -0.361 18.441 1.00 91.25 116 LYS A C 1
ATOM 906 O O . LYS A 1 116 ? -20.990 0.305 19.103 1.00 91.25 116 LYS A O 1
ATOM 911 N N . TYR A 1 117 ? -22.468 0.155 17.419 1.00 90.31 117 TYR A N 1
ATOM 912 C CA . TYR A 1 117 ? -22.408 1.570 17.047 1.00 90.31 117 TYR A CA 1
ATOM 913 C C . TYR A 1 117 ? -22.957 2.466 18.163 1.00 90.31 117 TYR A C 1
ATOM 915 O O . TYR A 1 117 ? -22.286 3.416 18.570 1.00 90.31 117 TYR A O 1
ATOM 923 N N . ILE A 1 118 ? -24.144 2.139 18.685 1.00 88.19 118 ILE A N 1
ATOM 924 C CA . ILE A 1 118 ? -24.790 2.906 19.754 1.00 88.19 118 ILE A CA 1
ATOM 925 C C . ILE A 1 118 ? -23.982 2.806 21.046 1.00 88.19 118 ILE A C 1
ATOM 927 O O . ILE A 1 118 ? -23.698 3.841 21.645 1.00 88.19 118 ILE A O 1
ATOM 931 N N . LEU A 1 119 ? -23.528 1.606 21.422 1.00 87.31 119 LEU A N 1
ATOM 932 C CA . LEU A 1 119 ? -22.668 1.412 22.593 1.00 87.31 119 LEU A CA 1
ATOM 933 C C . LEU A 1 119 ? -21.389 2.253 22.503 1.00 87.31 119 LEU A C 1
ATOM 935 O O . LEU A 1 119 ? -21.063 2.969 23.440 1.00 87.31 119 LEU A O 1
ATOM 939 N N . ARG A 1 120 ? -20.713 2.273 21.346 1.00 84.50 120 ARG A N 1
ATOM 940 C CA . ARG A 1 120 ? -19.501 3.087 21.149 1.00 84.50 120 ARG A CA 1
ATOM 941 C C . ARG A 1 120 ? -19.759 4.596 21.245 1.00 84.50 120 ARG A C 1
ATOM 943 O O . ARG A 1 120 ? -18.852 5.338 21.603 1.00 84.50 120 ARG A O 1
ATOM 950 N N . LYS A 1 121 ? -20.959 5.060 20.879 1.00 83.25 121 LYS A N 1
ATOM 951 C CA . LYS A 1 121 ? -21.329 6.485 20.909 1.00 83.25 121 LYS A CA 1
ATOM 952 C C . LYS A 1 121 ? -21.805 6.937 22.294 1.00 83.25 121 LYS A C 1
ATOM 954 O O . LYS A 1 121 ? -21.517 8.069 22.675 1.00 83.25 121 LYS A O 1
ATOM 959 N N . LYS A 1 122 ? -22.557 6.085 23.000 1.00 73.88 122 LYS A N 1
ATOM 960 C CA . LYS A 1 122 ? -23.295 6.444 24.221 1.00 73.88 122 LYS A CA 1
ATOM 961 C C . LYS A 1 122 ? -22.661 5.932 25.518 1.00 73.88 122 LYS A C 1
ATOM 963 O O . LYS A 1 122 ? -22.792 6.606 26.528 1.00 73.88 122 LYS A O 1
ATOM 968 N N . VAL A 1 123 ? -21.977 4.787 25.505 1.00 66.38 123 VAL A N 1
ATOM 969 C CA . VAL A 1 123 ? -21.339 4.209 26.700 1.00 66.38 123 VAL A CA 1
ATOM 970 C C . VAL A 1 123 ? -19.906 4.724 26.776 1.00 66.38 123 VAL A C 1
ATOM 972 O O . VAL A 1 123 ? -18.967 4.113 26.260 1.00 66.38 123 VAL A O 1
ATOM 975 N N . ARG A 1 124 ? -19.750 5.920 27.340 1.00 58.53 124 ARG A N 1
ATOM 976 C CA . ARG A 1 124 ? -18.441 6.484 27.682 1.00 58.53 124 ARG A CA 1
ATOM 977 C C . ARG A 1 124 ? -18.057 6.071 29.114 1.00 58.53 124 ARG A C 1
ATOM 979 O O . ARG A 1 124 ? -18.939 5.662 29.863 1.00 58.53 124 ARG A O 1
ATOM 986 N N . PRO A 1 125 ? -16.771 6.164 29.511 1.00 51.22 125 PRO A N 1
ATOM 987 C CA . PRO A 1 125 ? -16.326 5.830 30.870 1.00 51.22 125 PRO A CA 1
ATOM 988 C C . PRO A 1 125 ? -17.074 6.573 31.991 1.00 51.22 125 PRO A C 1
ATOM 990 O O . PRO A 1 125 ? -17.078 6.108 33.123 1.00 51.22 125 PRO A O 1
ATOM 993 N N . ASP A 1 126 ? -17.686 7.711 31.664 1.00 50.47 126 ASP A N 1
ATOM 994 C CA . ASP A 1 126 ? -18.408 8.641 32.534 1.00 50.47 126 ASP A CA 1
ATOM 995 C C . ASP A 1 126 ? -19.942 8.548 32.418 1.00 50.47 126 ASP A C 1
ATOM 997 O O . ASP A 1 126 ? -20.646 9.246 33.143 1.00 50.47 126 ASP A O 1
ATOM 1001 N N . LEU A 1 127 ? -20.482 7.699 31.533 1.00 49.44 127 LEU A N 1
ATOM 1002 C CA . LEU A 1 127 ? -21.926 7.568 31.323 1.00 49.44 127 LEU A CA 1
ATOM 1003 C C . LEU A 1 127 ? -22.408 6.170 31.729 1.00 49.44 127 LEU A C 1
ATOM 1005 O O . LEU A 1 127 ? -22.358 5.217 30.947 1.00 49.44 127 LEU A O 1
ATOM 1009 N N . SER A 1 128 ? -22.910 6.057 32.957 1.00 49.44 128 SER A N 1
ATOM 1010 C CA . SER A 1 128 ? -23.706 4.921 33.420 1.00 49.44 128 SER A CA 1
ATOM 1011 C C . SER A 1 128 ? -25.029 4.902 32.652 1.00 49.44 128 SER A C 1
ATOM 1013 O O . SER A 1 128 ? -25.981 5.598 32.993 1.00 49.44 128 SER A O 1
ATOM 1015 N N . ILE A 1 129 ? -25.089 4.120 31.573 1.00 53.31 129 ILE A N 1
ATOM 1016 C CA . ILE A 1 129 ? -26.373 3.771 30.964 1.00 53.31 129 ILE A CA 1
ATOM 1017 C C . ILE A 1 129 ? -26.979 2.670 31.826 1.00 53.31 129 ILE A C 1
ATOM 1019 O O . ILE A 1 129 ? -26.662 1.497 31.646 1.00 53.31 129 ILE A O 1
ATOM 1023 N N . THR A 1 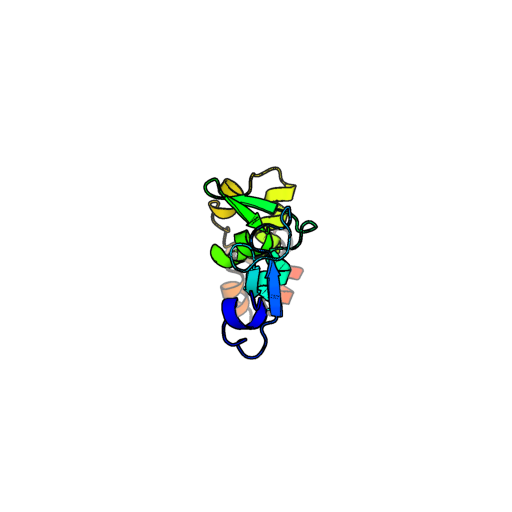130 ? -27.828 3.065 32.769 1.00 45.97 130 THR A N 1
ATOM 1024 C CA . THR A 1 130 ? -28.774 2.146 33.399 1.00 45.97 130 THR A CA 1
ATOM 1025 C C . THR A 1 130 ? -29.781 1.741 32.325 1.00 45.97 130 THR A C 1
ATOM 1027 O O . THR A 1 130 ? -30.432 2.610 31.740 1.00 45.97 130 THR A O 1
ATOM 1030 N N . ILE A 1 131 ? -29.833 0.449 32.006 1.00 50.50 131 ILE A N 1
ATOM 1031 C CA . ILE A 1 131 ? -30.842 -0.155 31.125 1.00 50.50 131 ILE A CA 1
ATOM 1032 C C . ILE A 1 131 ? -31.877 -0.827 32.016 1.00 50.50 131 ILE A C 1
ATOM 1034 O O . ILE A 1 131 ? -31.430 -1.494 32.978 1.00 50.50 131 ILE A O 1
#

Secondary structure (DSSP, 8-state):
--HHHHT-PPPTT-EEEESSTTS---GGGEEEE-HHHHHHH-TTS-EEEETTEEEEHHHHHHHTT--HHHHHHHHHTT--HHHHHHSPP-----EEEETTEEEEHHHHHHHH---HHHHHHH--TT-----

Radius of gyration: 25.62 Å; chains: 1; bounding box: 50×22×74 Å